Protein AF-A0A376KM46-F1 (afdb_monomer)

Nearest PDB structures (foldseek):
  4gze-assembly1_B  TM=9.460E-01  e=6.917E-04  Lactiplantibacillus plantarum WCFS1

Secondary structure (DSSP, 8-state):
--EEPPPBTTBPPPEESS--TT---GGGTTT-HHHHHHHHHHHHHHTT-S-------HHHH-S--

Sequence (65 aa):
MTFWTGGAHGVPREITKEVLPGKYYPNHEAVDFYGHYKEDIKLFAEMGFKCFRTSIAWTRIFSKR

Organism: Escherichia coli (NCBI:txid562)

Radi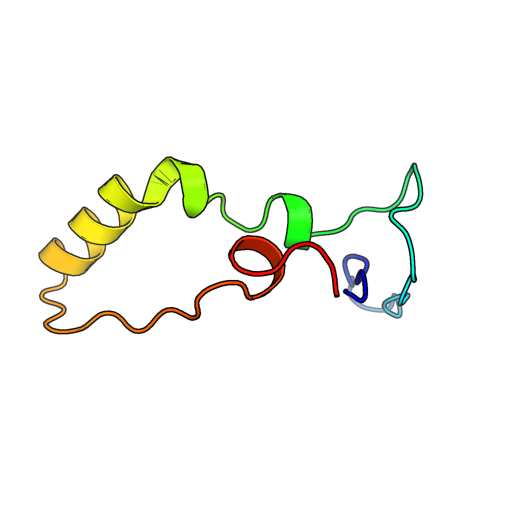us of gyration: 15.8 Å; Cα contacts (8 Å, |Δi|>4): 40; chains: 1; bounding box: 40×24×37 Å

Foldseek 3Di:
DWFWFDDDVPRDIDIDPDDDPPTHGCVVPPPVCVVCVVVVVVVCVVVVDPDDDDDDDVCVVDVDD

Structure (mmCIF, N/CA/C/O backbone):
data_AF-A0A376KM46-F1
#
_entry.id   AF-A0A376KM46-F1
#
loop_
_atom_site.group_PDB
_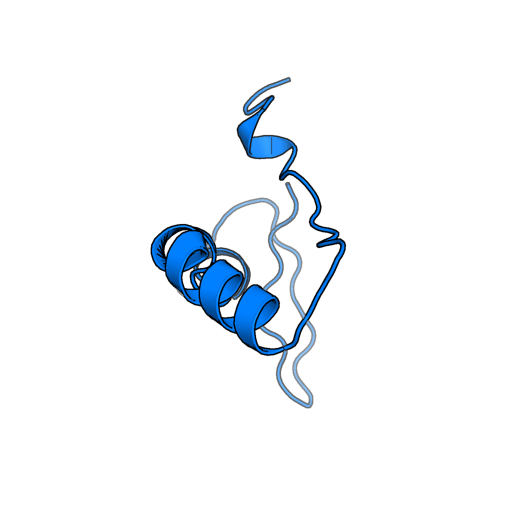atom_site.id
_atom_site.type_symbol
_atom_site.label_atom_id
_atom_site.label_alt_id
_atom_site.label_comp_id
_atom_site.label_asym_id
_atom_site.label_entity_id
_atom_site.label_seq_id
_atom_site.pdbx_PDB_ins_code
_atom_site.Cartn_x
_atom_site.Cartn_y
_atom_site.Cartn_z
_atom_site.occupancy
_atom_site.B_iso_or_equiv
_atom_site.auth_seq_id
_atom_site.auth_comp_id
_atom_site.auth_asym_id
_atom_site.auth_atom_id
_atom_site.pdbx_PDB_model_num
ATOM 1 N N . MET A 1 1 ? 17.161 -2.965 -6.757 1.00 55.66 1 MET A N 1
ATOM 2 C CA . MET A 1 1 ? 15.729 -3.192 -7.045 1.00 55.66 1 MET A CA 1
ATOM 3 C C . MET A 1 1 ? 15.645 -3.756 -8.455 1.00 55.66 1 MET A C 1
ATOM 5 O O . MET A 1 1 ? 16.181 -3.124 -9.350 1.00 55.66 1 MET A O 1
ATOM 9 N N . THR A 1 2 ? 15.108 -4.958 -8.650 1.00 61.41 2 THR A N 1
ATOM 10 C CA . THR A 1 2 ? 14.926 -5.564 -9.983 1.00 61.41 2 THR A CA 1
ATOM 11 C C . THR A 1 2 ? 13.578 -5.133 -10.554 1.00 61.41 2 THR A C 1
ATOM 13 O O . THR A 1 2 ? 12.564 -5.239 -9.864 1.00 61.41 2 THR A O 1
ATOM 16 N N . PHE A 1 3 ? 13.555 -4.639 -11.792 1.00 66.00 3 PHE A N 1
ATOM 17 C CA . PHE A 1 3 ? 12.329 -4.204 -12.456 1.00 66.00 3 PHE A CA 1
ATOM 18 C C . PHE A 1 3 ? 11.768 -5.346 -13.301 1.00 66.00 3 PHE A C 1
ATOM 20 O O . PHE A 1 3 ? 12.475 -5.944 -14.111 1.00 66.00 3 PHE A O 1
ATOM 27 N N . TRP A 1 4 ? 10.490 -5.653 -13.094 1.00 65.62 4 TRP A N 1
ATOM 28 C CA . TRP A 1 4 ? 9.786 -6.724 -13.795 1.00 65.62 4 TRP A CA 1
ATOM 29 C C . TRP A 1 4 ? 8.785 -6.121 -14.764 1.00 65.62 4 TRP A C 1
ATOM 31 O O . TRP A 1 4 ? 7.916 -5.345 -14.359 1.00 65.62 4 TRP A O 1
ATOM 41 N N . THR A 1 5 ? 8.912 -6.487 -16.032 1.00 71.81 5 THR A N 1
ATOM 42 C CA . THR A 1 5 ? 7.940 -6.116 -17.063 1.00 71.81 5 THR A CA 1
ATOM 43 C C . THR A 1 5 ? 6.622 -6.870 -16.877 1.00 71.81 5 THR A C 1
ATOM 45 O O . THR A 1 5 ? 6.582 -7.966 -16.304 1.00 71.81 5 THR A O 1
ATOM 48 N N . GLY A 1 6 ? 5.522 -6.265 -17.333 1.00 66.19 6 GLY A N 1
ATOM 49 C CA . GLY A 1 6 ? 4.209 -6.908 -17.340 1.00 66.19 6 GLY A CA 1
ATOM 50 C C . GLY A 1 6 ? 4.236 -8.196 -18.162 1.00 66.19 6 GLY A C 1
ATOM 51 O O . GLY A 1 6 ? 4.661 -8.190 -19.311 1.00 66.19 6 GLY A O 1
ATOM 52 N N . GLY A 1 7 ? 3.804 -9.308 -17.563 1.00 63.44 7 GLY A N 1
ATOM 53 C CA . GLY A 1 7 ? 3.660 -10.578 -18.279 1.00 63.44 7 GLY A CA 1
ATOM 54 C C . GLY A 1 7 ? 2.261 -10.711 -18.873 1.00 63.44 7 GLY A C 1
ATOM 55 O O . GLY A 1 7 ? 1.288 -10.416 -18.183 1.00 63.44 7 GLY A O 1
ATOM 56 N N . ALA A 1 8 ? 2.171 -11.196 -20.10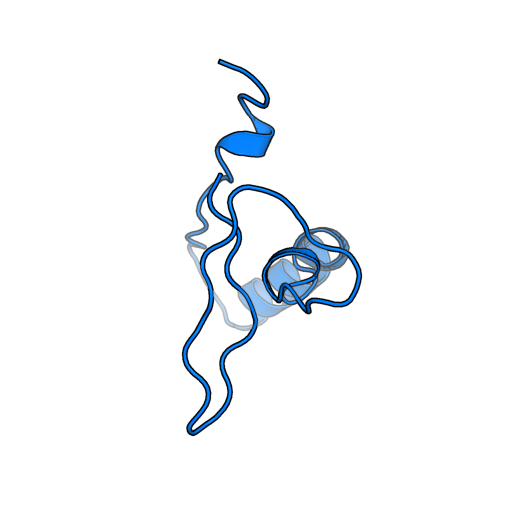9 1.00 68.12 8 ALA A N 1
ATOM 57 C CA . ALA A 1 8 ? 0.927 -11.580 -20.778 1.00 68.12 8 ALA A CA 1
ATOM 58 C C . ALA A 1 8 ? 0.954 -13.084 -21.106 1.00 68.12 8 ALA A C 1
ATOM 60 O O . ALA A 1 8 ? 2.022 -13.699 -21.111 1.00 68.12 8 ALA A O 1
ATOM 61 N N . HIS A 1 9 ? -0.205 -13.696 -21.364 1.00 66.62 9 HIS A N 1
ATOM 62 C CA . HIS A 1 9 ? -0.276 -15.119 -21.711 1.00 66.62 9 HIS A CA 1
ATOM 63 C C . HIS A 1 9 ? 0.560 -15.405 -22.974 1.00 66.62 9 HIS A C 1
ATOM 65 O O . HIS A 1 9 ? 0.239 -14.916 -24.053 1.00 66.62 9 HIS A O 1
ATOM 71 N N . GLY A 1 10 ? 1.644 -16.175 -22.826 1.00 73.94 10 GLY A N 1
ATOM 72 C CA . GLY A 1 10 ? 2.589 -16.491 -23.906 1.00 73.94 10 GLY A CA 1
ATOM 73 C C . GLY A 1 10 ? 3.779 -15.532 -24.057 1.00 73.94 10 GLY A C 1
ATOM 74 O O . GLY A 1 10 ? 4.631 -15.778 -24.905 1.00 73.94 10 GLY A O 1
ATOM 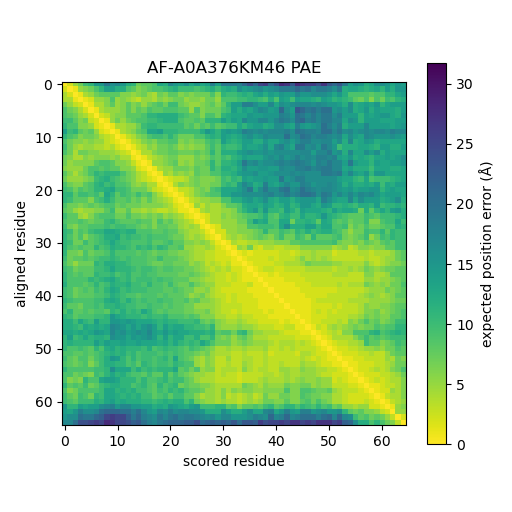75 N N . VAL A 1 11 ? 3.885 -14.479 -23.237 1.00 75.12 11 VAL A N 1
ATOM 76 C CA . VAL A 1 11 ? 5.007 -13.524 -23.274 1.00 75.12 11 VAL A CA 1
ATOM 77 C C . VAL A 1 11 ? 5.869 -13.685 -22.014 1.00 75.12 11 VAL A C 1
ATOM 79 O O . VAL A 1 11 ? 5.371 -13.450 -20.906 1.00 75.12 11 VAL A O 1
ATOM 82 N N . PRO A 1 12 ? 7.150 -14.090 -22.136 1.00 72.81 12 PRO A N 1
ATOM 83 C CA . PRO A 1 12 ? 8.039 -14.207 -20.986 1.00 72.81 12 PRO A CA 1
ATOM 84 C C . PRO A 1 12 ? 8.305 -12.830 -20.365 1.00 72.81 12 PRO A C 1
ATOM 86 O O . PRO A 1 12 ? 8.477 -11.836 -21.066 1.00 72.81 12 PRO A O 1
ATOM 89 N N . ARG A 1 13 ? 8.353 -12.773 -19.030 1.00 73.31 13 ARG A N 1
ATOM 90 C CA . ARG A 1 13 ? 8.701 -11.547 -18.305 1.00 73.31 13 ARG A CA 1
ATOM 91 C C . ARG A 1 13 ? 10.189 -11.276 -18.441 1.00 73.31 13 ARG A C 1
ATOM 93 O O . ARG A 1 13 ? 11.015 -12.126 -18.121 1.00 73.31 13 ARG A O 1
ATOM 100 N N . GLU A 1 14 ? 10.520 -10.058 -18.827 1.00 75.81 14 GLU A N 1
ATOM 101 C CA . GLU A 1 14 ? 11.889 -9.574 -18.822 1.00 75.81 14 GLU A CA 1
ATOM 102 C C . GLU A 1 14 ? 12.224 -8.917 -17.483 1.00 75.81 14 GLU A C 1
ATOM 104 O O . GLU A 1 14 ? 11.447 -8.108 -16.957 1.00 75.81 14 GLU A O 1
ATOM 109 N N . ILE A 1 15 ? 13.403 -9.261 -16.961 1.00 73.81 15 ILE A N 1
ATOM 110 C CA . ILE A 1 15 ? 13.988 -8.678 -15.755 1.00 73.81 15 ILE A CA 1
ATOM 111 C C . ILE A 1 15 ? 14.995 -7.623 -16.203 1.00 73.81 15 ILE A C 1
ATOM 113 O O . ILE A 1 15 ? 16.031 -7.956 -16.778 1.00 73.81 15 ILE A O 1
ATOM 117 N N . THR A 1 16 ? 14.713 -6.351 -15.932 1.00 73.31 16 THR A N 1
ATOM 118 C CA . THR A 1 16 ? 15.628 -5.252 -16.256 1.00 73.31 16 THR A CA 1
ATOM 119 C C . THR A 1 16 ? 16.256 -4.683 -14.983 1.00 73.31 16 THR A C 1
ATOM 121 O O . THR A 1 16 ? 15.642 -4.647 -13.912 1.00 73.31 16 THR A O 1
ATOM 124 N N . LYS A 1 17 ? 17.526 -4.265 -15.079 1.00 72.31 17 LYS A N 1
ATOM 125 C CA . LYS A 1 17 ? 18.238 -3.583 -13.979 1.00 72.31 17 LYS A CA 1
ATOM 126 C 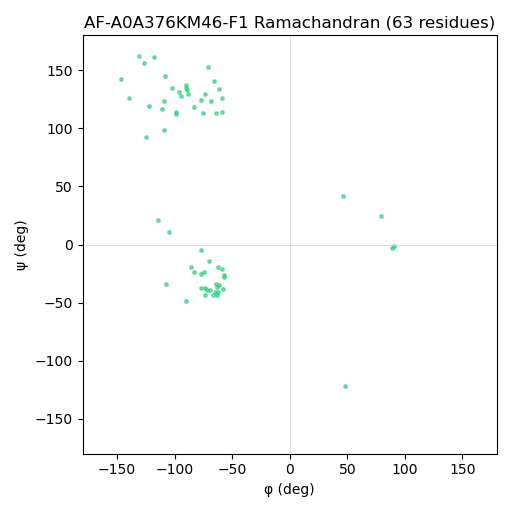C . LYS A 1 17 ? 17.822 -2.118 -13.838 1.00 72.31 17 LYS A C 1
ATOM 128 O O . LYS A 1 17 ? 17.906 -1.572 -12.744 1.00 72.31 17 LYS A O 1
ATOM 133 N N . GLU A 1 18 ? 17.344 -1.522 -14.923 1.00 74.75 18 GLU A N 1
ATOM 134 C CA . GLU A 1 18 ? 16.906 -0.131 -15.008 1.00 74.75 18 GLU A CA 1
ATOM 135 C C . GLU A 1 18 ? 15.525 -0.059 -15.669 1.00 74.75 18 GLU A C 1
ATOM 137 O O . GLU A 1 18 ? 15.076 -1.019 -16.310 1.00 74.75 18 GLU A O 1
ATOM 142 N N . VAL A 1 19 ? 14.841 1.070 -15.489 1.00 74.00 19 VAL A N 1
ATOM 143 C CA . VAL A 1 19 ? 13.561 1.355 -16.143 1.00 74.00 19 VAL A CA 1
ATOM 144 C C . VAL A 1 19 ? 13.847 1.708 -17.597 1.00 74.00 19 VAL A C 1
ATOM 146 O O . VAL A 1 19 ? 14.460 2.737 -17.874 1.00 74.00 19 VAL A O 1
ATOM 149 N N . LEU A 1 20 ? 13.411 0.862 -18.527 1.00 74.94 20 LEU A N 1
ATOM 150 C CA . LEU A 1 20 ? 13.576 1.127 -19.952 1.00 74.94 20 LEU A CA 1
ATOM 151 C C . LEU A 1 20 ? 12.378 1.916 -20.504 1.00 74.94 20 LEU A C 1
ATOM 153 O O . LEU A 1 20 ? 11.231 1.524 -20.260 1.00 74.94 20 LEU A O 1
ATOM 157 N N . PRO A 1 21 ? 12.613 2.994 -21.276 1.00 71.06 21 PRO A N 1
ATOM 158 C CA . PRO A 1 21 ? 11.541 3.719 -21.946 1.00 71.06 21 PRO A CA 1
ATOM 159 C C . PRO A 1 21 ? 10.814 2.794 -22.935 1.00 71.06 21 PRO A C 1
ATOM 161 O O . PRO A 1 21 ? 11.444 2.046 -23.680 1.00 71.06 21 PRO A O 1
ATOM 164 N N . GLY A 1 22 ? 9.478 2.815 -22.914 1.00 72.62 22 GLY A N 1
ATOM 165 C CA . GLY A 1 22 ? 8.627 1.973 -23.767 1.00 72.62 22 GLY A CA 1
ATOM 166 C C . GLY A 1 22 ? 8.264 0.599 -23.191 1.00 72.62 22 GLY A C 1
ATOM 167 O O . GLY A 1 22 ? 7.485 -0.120 -23.811 1.00 72.62 22 GLY A O 1
ATOM 168 N N . LYS A 1 23 ? 8.770 0.229 -22.004 1.00 69.69 23 LYS A N 1
ATOM 169 C CA . LYS A 1 23 ? 8.356 -0.996 -21.303 1.00 69.69 23 LYS A CA 1
ATOM 170 C C . LYS A 1 23 ? 7.383 -0.684 -20.172 1.00 69.69 23 LYS A C 1
ATOM 172 O O . LYS A 1 23 ? 7.597 0.231 -19.380 1.00 69.69 23 LYS A O 1
ATOM 177 N N . TYR A 1 24 ? 6.314 -1.472 -20.091 1.00 71.38 24 TYR A N 1
ATOM 178 C CA . TYR A 1 24 ? 5.331 -1.360 -19.021 1.00 71.38 24 TYR A CA 1
ATOM 179 C C . TYR A 1 24 ? 5.811 -2.125 -17.785 1.00 71.38 24 TYR A C 1
ATOM 181 O O . TYR A 1 24 ? 6.004 -3.345 -17.828 1.00 71.38 24 TYR A O 1
ATOM 189 N N . TYR A 1 25 ? 6.002 -1.395 -16.687 1.00 76.50 25 TYR A N 1
ATOM 190 C CA . TYR A 1 25 ? 6.376 -1.932 -15.382 1.00 76.50 25 TYR A CA 1
ATOM 191 C C . TYR A 1 25 ? 5.180 -1.802 -14.433 1.00 76.50 25 TYR A C 1
ATOM 193 O O . TYR A 1 25 ? 4.992 -0.736 -13.847 1.00 76.50 25 TYR A O 1
ATOM 201 N N . PRO A 1 26 ? 4.386 -2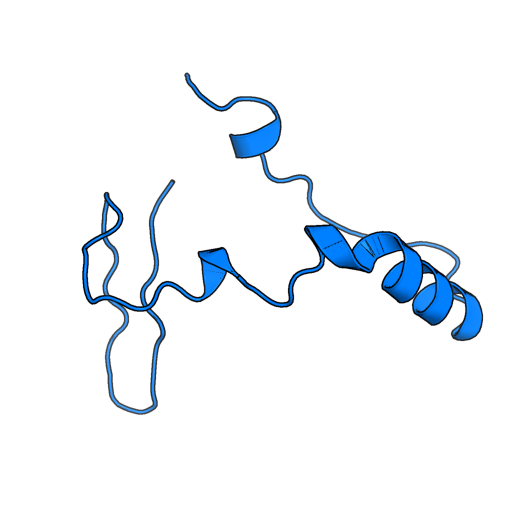.870 -14.228 1.00 73.81 26 PRO A N 1
ATOM 202 C CA . PRO A 1 26 ? 3.164 -2.808 -13.422 1.00 73.81 26 PRO A CA 1
ATOM 203 C C . PRO A 1 26 ? 3.406 -2.327 -11.986 1.00 73.81 26 PRO A C 1
ATOM 205 O O . PRO A 1 26 ? 2.532 -1.741 -11.362 1.00 73.81 26 PRO A O 1
ATOM 208 N N . ASN A 1 27 ? 4.616 -2.543 -11.463 1.00 68.88 27 ASN A N 1
ATOM 209 C CA . ASN A 1 27 ? 5.003 -2.147 -10.109 1.00 68.88 27 ASN A CA 1
ATOM 210 C C . ASN A 1 27 ? 5.132 -0.625 -9.907 1.00 68.88 27 ASN A C 1
ATOM 212 O O . ASN A 1 27 ? 5.251 -0.196 -8.763 1.00 68.88 27 ASN A O 1
ATOM 216 N N . HIS A 1 28 ? 5.174 0.184 -10.974 1.00 70.31 28 HIS A N 1
ATOM 217 C CA . HIS A 1 28 ? 5.265 1.643 -10.840 1.00 70.31 28 HIS A CA 1
ATOM 218 C C . HIS A 1 28 ? 3.955 2.278 -10.379 1.00 70.31 28 HIS A C 1
ATOM 220 O O . HIS A 1 28 ? 3.989 3.215 -9.589 1.00 70.31 28 HIS A O 1
ATOM 226 N N . GLU A 1 29 ? 2.828 1.753 -10.848 1.00 70.44 29 GLU A N 1
ATOM 227 C CA . GLU A 1 29 ? 1.494 2.267 -10.525 1.00 70.44 29 GLU A CA 1
ATOM 228 C C . GLU A 1 29 ? 0.752 1.323 -9.566 1.00 70.44 29 GLU A C 1
ATOM 230 O O . GLU A 1 29 ? 0.067 1.767 -8.647 1.00 70.44 29 GLU A O 1
ATOM 235 N N . ALA A 1 30 ? 0.976 0.010 -9.698 1.00 80.56 30 ALA A N 1
ATOM 236 C CA . ALA A 1 30 ? 0.287 -1.025 -8.936 1.00 80.56 30 ALA A CA 1
ATOM 237 C C . ALA A 1 30 ? -1.237 -0.784 -8.935 1.00 80.56 30 ALA A C 1
ATOM 239 O O . ALA A 1 30 ? -1.844 -0.740 -9.998 1.00 80.56 30 ALA A O 1
ATOM 240 N N . VAL A 1 31 ? -1.845 -0.644 -7.758 1.00 79.06 31 VAL A N 1
ATOM 241 C CA . VAL A 1 31 ? -3.263 -0.276 -7.582 1.00 79.06 31 VAL A CA 1
ATOM 242 C C . VAL A 1 31 ? -3.420 1.090 -6.899 1.00 79.06 31 VAL A C 1
ATOM 244 O O . VAL A 1 31 ? -4.428 1.341 -6.259 1.00 79.06 31 VAL A O 1
ATOM 247 N N . ASP A 1 32 ? -2.381 1.931 -6.952 1.00 83.06 32 ASP A N 1
ATOM 248 C CA . ASP A 1 32 ? -2.288 3.223 -6.254 1.00 83.06 32 ASP A CA 1
ATOM 249 C C . ASP A 1 32 ? -2.710 3.212 -4.767 1.00 83.06 32 ASP A C 1
ATOM 251 O O . ASP A 1 32 ? -3.312 4.141 -4.225 1.00 83.06 32 ASP A O 1
ATOM 255 N N . PHE A 1 33 ? -2.301 2.170 -4.040 1.00 82.69 33 PHE A N 1
ATOM 256 C CA . PHE A 1 33 ? -2.492 2.116 -2.586 1.00 82.69 33 PHE A CA 1
ATOM 257 C C . PHE A 1 33 ? -1.814 3.295 -1.863 1.00 82.69 33 PHE A C 1
ATOM 259 O O . PHE A 1 33 ? -2.157 3.617 -0.734 1.00 82.69 33 PHE A O 1
ATOM 266 N N . TYR A 1 34 ? -0.821 3.950 -2.475 1.00 82.69 34 TYR A N 1
ATOM 267 C CA . TYR A 1 34 ? -0.140 5.076 -1.840 1.00 82.69 34 TYR A CA 1
ATOM 268 C C . TYR A 1 34 ? -1.011 6.336 -1.773 1.00 82.69 34 TYR A C 1
ATOM 270 O O . TYR A 1 34 ? -0.974 7.020 -0.749 1.00 82.69 34 TYR A O 1
ATOM 278 N N . GLY A 1 35 ? -1.789 6.622 -2.820 1.00 87.50 35 GLY A N 1
ATOM 279 C CA . GLY A 1 35 ? -2.763 7.712 -2.830 1.00 87.50 35 GLY A CA 1
ATOM 280 C C . GLY A 1 35 ? -4.042 7.383 -2.057 1.00 87.50 35 GLY A C 1
ATOM 281 O O . GLY A 1 35 ? -4.554 8.244 -1.345 1.00 87.50 35 GLY A O 1
ATOM 282 N N . HIS A 1 36 ? -4.502 6.131 -2.134 1.00 87.94 36 HIS A N 1
ATOM 283 C CA . HIS A 1 36 ? -5.836 5.712 -1.678 1.00 87.94 36 HIS A CA 1
ATOM 284 C C . HIS A 1 36 ? -5.870 4.929 -0.353 1.00 87.94 36 HIS A C 1
ATOM 286 O O . HIS A 1 36 ? -6.907 4.391 0.039 1.00 87.94 36 HIS A O 1
ATOM 292 N N . TYR A 1 37 ? -4.757 4.870 0.393 1.00 86.75 37 TYR A N 1
ATOM 293 C CA . TYR A 1 37 ? -4.684 4.047 1.610 1.00 86.75 37 TYR A CA 1
ATOM 294 C C . TYR A 1 37 ? -5.754 4.387 2.661 1.00 86.75 37 TYR A C 1
ATOM 296 O O . TYR A 1 37 ? -6.118 3.527 3.459 1.00 86.75 37 TYR A O 1
ATOM 304 N N . LYS A 1 38 ? -6.243 5.633 2.717 1.00 87.62 38 LYS A N 1
ATOM 305 C CA . LYS A 1 38 ? -7.249 6.047 3.709 1.00 87.62 38 LYS A CA 1
ATOM 306 C C . LYS A 1 38 ? -8.622 5.477 3.373 1.00 87.62 38 LYS A C 1
ATOM 308 O O . LYS A 1 38 ? -9.321 4.998 4.265 1.00 87.62 38 LYS A O 1
ATOM 313 N N . GLU A 1 39 ? -8.987 5.528 2.100 1.00 89.25 39 GLU A N 1
ATOM 314 C CA . GLU A 1 39 ? -10.221 4.978 1.555 1.00 89.25 39 GLU A CA 1
ATOM 315 C C . GLU A 1 39 ? -10.210 3.450 1.666 1.00 89.25 39 GLU A C 1
ATOM 317 O O . GLU A 1 39 ? -11.173 2.863 2.158 1.00 89.25 39 GLU A O 1
ATOM 322 N N . ASP A 1 40 ? -9.084 2.816 1.342 1.00 86.62 40 ASP A N 1
ATOM 323 C CA . ASP A 1 40 ? -8.925 1.364 1.452 1.00 86.62 40 ASP A CA 1
ATOM 324 C C . ASP A 1 40 ? -8.998 0.884 2.909 1.00 86.62 40 ASP A C 1
ATOM 326 O O . ASP A 1 40 ? -9.665 -0.105 3.213 1.00 86.62 40 ASP A O 1
ATOM 330 N N . ILE A 1 41 ? -8.391 1.614 3.855 1.00 88.62 41 ILE A N 1
ATOM 331 C CA . ILE A 1 41 ? -8.509 1.305 5.290 1.00 88.62 41 ILE A CA 1
ATOM 332 C C . ILE A 1 41 ? -9.954 1.443 5.774 1.00 88.62 41 ILE A C 1
ATOM 334 O O . ILE A 1 41 ? -10.392 0.647 6.607 1.00 88.62 41 ILE A O 1
ATOM 338 N N . LYS A 1 42 ? -10.710 2.417 5.255 1.00 89.75 42 LYS A N 1
ATOM 339 C CA . LYS A 1 42 ? -12.132 2.558 5.579 1.00 89.75 42 LYS A CA 1
ATOM 340 C C . LYS A 1 42 ? -12.924 1.337 5.106 1.00 89.75 42 LYS A C 1
ATOM 342 O O . LYS A 1 42 ? -13.711 0.806 5.884 1.00 89.75 42 LYS A O 1
ATOM 347 N N . LEU A 1 43 ? -12.659 0.843 3.897 1.00 89.31 43 LEU A N 1
ATOM 348 C CA . LEU A 1 43 ? -13.268 -0.391 3.392 1.00 89.31 43 LEU A CA 1
ATOM 349 C C . LEU A 1 43 ? -12.888 -1.608 4.253 1.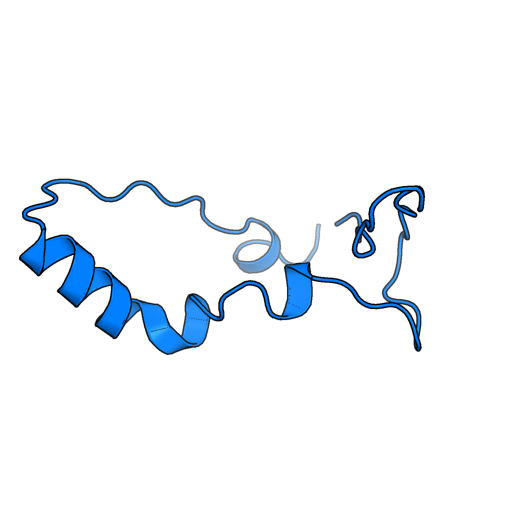00 89.31 43 LEU A C 1
ATOM 351 O O . LEU A 1 43 ? -13.748 -2.418 4.598 1.00 89.31 43 LEU A O 1
ATOM 355 N N . PHE A 1 44 ? -11.629 -1.716 4.691 1.00 88.19 44 PHE A N 1
ATOM 356 C CA . PHE A 1 44 ? -11.211 -2.791 5.602 1.00 88.19 44 PHE A 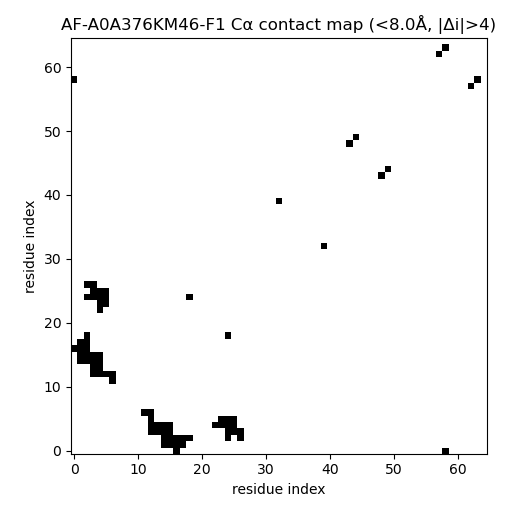CA 1
ATOM 357 C C . PHE A 1 44 ? -11.901 -2.708 6.972 1.00 88.19 44 PHE A C 1
ATOM 359 O O . PHE A 1 44 ? -12.221 -3.740 7.569 1.00 88.19 44 PHE A O 1
ATOM 366 N N . ALA A 1 45 ? -12.169 -1.497 7.463 1.00 88.50 45 ALA A N 1
ATOM 367 C CA . ALA A 1 45 ? -12.918 -1.283 8.696 1.00 88.50 45 ALA A CA 1
ATOM 368 C C . ALA A 1 45 ? -14.403 -1.659 8.545 1.00 88.50 45 ALA A C 1
ATOM 370 O O . ALA A 1 45 ? -14.956 -2.285 9.448 1.00 88.50 45 ALA A O 1
ATOM 371 N N . GLU A 1 46 ? -15.028 -1.353 7.402 1.00 89.50 46 GLU A N 1
ATOM 372 C CA . GLU A 1 46 ? -16.405 -1.767 7.083 1.00 89.50 46 GLU A CA 1
ATOM 373 C C . GLU A 1 46 ? -16.549 -3.298 7.031 1.00 89.50 46 GLU A C 1
ATOM 375 O O . GLU A 1 46 ? -17.547 -3.845 7.494 1.00 89.50 46 GLU A O 1
ATOM 380 N N . MET A 1 47 ? -15.517 -4.006 6.564 1.00 86.12 47 MET A N 1
ATOM 381 C CA . MET A 1 47 ? -15.461 -5.474 6.575 1.00 86.12 47 MET A CA 1
ATOM 382 C C . MET A 1 47 ? -15.144 -6.078 7.959 1.00 86.12 47 MET A C 1
ATOM 384 O O . MET A 1 47 ? -15.157 -7.300 8.113 1.00 86.12 47 MET A O 1
ATOM 388 N N . GLY A 1 48 ? -14.851 -5.255 8.973 1.00 91.25 48 GLY A N 1
ATOM 389 C CA . GLY A 1 48 ? -14.588 -5.701 10.344 1.00 91.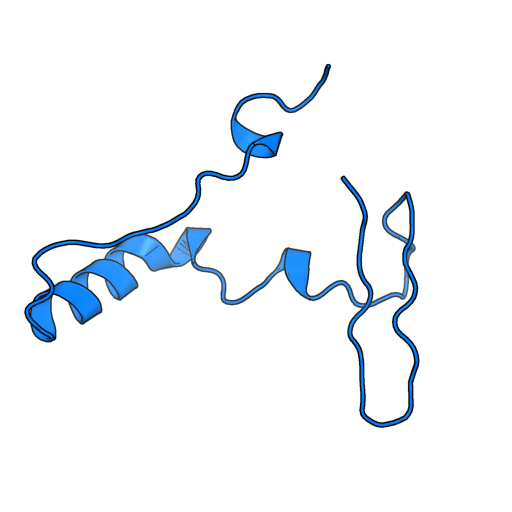25 48 GLY A CA 1
ATOM 390 C C . GLY A 1 48 ? -13.180 -6.256 10.585 1.00 91.25 48 GLY A C 1
ATOM 391 O O . GLY A 1 48 ? -12.979 -7.058 11.502 1.00 91.25 48 GLY A O 1
ATOM 392 N N . PHE A 1 49 ? -12.188 -5.859 9.783 1.00 86.81 49 PHE A N 1
ATOM 393 C CA . PHE A 1 49 ? -10.815 -6.335 9.957 1.00 86.81 49 PHE A CA 1
ATOM 394 C C . PHE A 1 49 ? -10.214 -5.782 11.255 1.00 86.81 49 PHE A C 1
ATOM 396 O O . PHE A 1 49 ? -10.130 -4.574 11.459 1.00 86.81 49 PHE A O 1
ATOM 403 N N . LYS A 1 50 ? -9.747 -6.675 12.138 1.00 86.00 50 LYS A N 1
ATOM 404 C CA . LYS A 1 50 ? -9.058 -6.288 13.386 1.00 86.00 50 LYS A CA 1
ATOM 405 C C . LYS A 1 50 ? -7.560 -6.056 13.211 1.00 86.00 50 LYS A C 1
ATOM 407 O O . LYS A 1 50 ? -6.932 -5.428 14.058 1.00 86.00 50 LYS A O 1
ATOM 412 N N . CYS A 1 51 ? -6.979 -6.577 12.137 1.00 84.56 51 CYS A N 1
ATOM 413 C CA . CYS A 1 51 ? -5.578 -6.390 11.801 1.00 84.56 51 CYS A CA 1
ATOM 414 C C . CYS A 1 51 ? -5.404 -6.338 10.281 1.00 84.56 51 CYS A C 1
ATOM 416 O O . CYS A 1 51 ? -6.060 -7.065 9.538 1.00 84.56 51 CYS A O 1
ATOM 418 N N . PHE A 1 52 ? -4.499 -5.474 9.828 1.00 88.12 52 PHE A N 1
ATOM 419 C CA . PHE A 1 52 ? -4.124 -5.346 8.426 1.00 88.12 52 PHE A CA 1
ATOM 420 C C . PHE A 1 52 ? -2.622 -5.579 8.301 1.00 88.12 52 PHE A C 1
ATOM 422 O O . PHE A 1 52 ? -1.816 -4.871 8.907 1.00 88.12 52 PHE A O 1
ATOM 429 N N . ARG A 1 53 ? -2.238 -6.604 7.538 1.00 90.00 53 ARG A N 1
ATOM 430 C CA . ARG A 1 53 ? -0.835 -6.935 7.292 1.00 90.00 53 ARG A CA 1
ATOM 431 C C . ARG A 1 53 ? -0.418 -6.362 5.942 1.00 90.00 53 ARG A C 1
ATOM 433 O O . ARG A 1 53 ? -0.842 -6.865 4.908 1.00 90.00 53 ARG A O 1
ATOM 440 N N . THR A 1 54 ? 0.491 -5.394 5.963 1.00 87.88 54 THR A N 1
ATOM 441 C CA . THR A 1 54 ? 1.187 -4.898 4.769 1.00 87.88 54 THR A CA 1
ATOM 442 C C . THR A 1 54 ? 2.702 -4.940 4.970 1.00 87.88 54 THR A C 1
ATOM 444 O O . THR A 1 54 ? 3.190 -4.969 6.101 1.00 87.88 54 THR A O 1
ATOM 447 N N . SER A 1 55 ? 3.460 -4.991 3.878 1.00 87.50 55 SER A N 1
ATOM 448 C CA . SER A 1 55 ? 4.922 -4.930 3.898 1.00 87.50 55 SER A CA 1
ATOM 449 C C . SER A 1 55 ? 5.394 -3.504 3.635 1.00 87.50 55 SER A C 1
ATOM 451 O O . SER A 1 55 ? 4.988 -2.896 2.644 1.00 87.50 55 SER A O 1
ATOM 453 N N . ILE A 1 56 ? 6.304 -2.985 4.461 1.00 85.88 56 ILE A N 1
ATOM 454 C CA . ILE A 1 56 ? 6.917 -1.680 4.201 1.00 85.88 56 ILE A CA 1
ATOM 455 C C . ILE A 1 56 ? 7.977 -1.835 3.107 1.00 85.88 56 ILE A C 1
ATOM 457 O O . ILE A 1 56 ? 8.901 -2.640 3.229 1.00 85.88 56 ILE A O 1
ATOM 461 N N . ALA A 1 57 ? 7.848 -1.057 2.031 1.00 85.62 57 ALA A N 1
ATOM 462 C CA . ALA A 1 57 ? 8.812 -1.060 0.939 1.00 85.62 57 ALA A CA 1
ATOM 463 C C . ALA A 1 57 ? 10.184 -0.566 1.429 1.00 85.62 57 ALA A C 1
ATOM 465 O O . ALA A 1 57 ? 10.353 0.606 1.764 1.00 85.62 57 ALA A O 1
ATOM 466 N N . TRP A 1 58 ? 11.178 -1.456 1.433 1.00 82.62 58 TRP A N 1
ATOM 467 C CA . TRP A 1 58 ? 12.522 -1.171 1.948 1.00 82.62 58 TRP A CA 1
ATOM 468 C C . TRP A 1 58 ? 13.194 0.018 1.252 1.00 82.62 58 TRP A C 1
ATOM 470 O O . TRP A 1 58 ? 13.830 0.838 1.908 1.00 82.62 58 TRP A O 1
ATOM 480 N N . THR A 1 59 ? 13.000 0.161 -0.062 1.00 80.81 59 THR A N 1
ATOM 481 C CA . THR A 1 59 ? 13.530 1.278 -0.867 1.00 80.81 59 THR A CA 1
ATOM 482 C C . THR A 1 59 ? 12.996 2.645 -0.439 1.00 80.81 59 THR A C 1
ATOM 484 O O . THR A 1 59 ? 13.619 3.657 -0.746 1.00 80.81 59 THR A O 1
ATOM 487 N N . ARG A 1 60 ? 11.870 2.695 0.287 1.00 81.62 60 ARG A N 1
ATOM 488 C CA . ARG A 1 60 ? 11.331 3.931 0.871 1.00 81.62 60 ARG A CA 1
ATOM 489 C C . ARG A 1 60 ? 11.980 4.296 2.205 1.00 81.62 60 ARG A C 1
ATOM 491 O O . ARG A 1 60 ? 11.964 5.463 2.568 1.00 81.62 60 ARG A O 1
ATOM 498 N N . ILE A 1 61 ? 12.544 3.323 2.921 1.00 82.44 61 ILE A N 1
ATOM 499 C CA . ILE A 1 61 ? 13.274 3.554 4.177 1.00 82.44 61 ILE A CA 1
ATOM 500 C C . ILE A 1 61 ? 14.758 3.805 3.876 1.00 82.44 61 ILE A C 1
ATOM 502 O O . ILE A 1 61 ? 15.333 4.785 4.336 1.00 82.44 61 ILE A O 1
ATOM 506 N N . PHE A 1 62 ? 15.374 2.946 3.062 1.00 78.56 62 PHE A N 1
ATOM 507 C CA . PHE A 1 62 ? 16.770 3.051 2.648 1.00 78.56 62 PHE A CA 1
ATOM 508 C C . PHE A 1 62 ? 16.850 3.055 1.122 1.00 78.56 62 PHE A C 1
ATOM 510 O O . PHE A 1 62 ? 16.897 2.008 0.477 1.00 78.56 62 PHE A O 1
ATOM 517 N N . SER A 1 63 ? 16.850 4.261 0.552 1.00 65.25 63 SER A N 1
ATOM 518 C CA . SER A 1 63 ? 16.900 4.488 -0.901 1.00 65.25 63 SER A CA 1
ATOM 519 C C . SER A 1 63 ? 18.290 4.228 -1.500 1.00 65.25 63 SER A C 1
ATOM 521 O O . SER A 1 63 ? 18.411 3.879 -2.674 1.00 65.25 63 SER A O 1
ATOM 523 N N . LYS A 1 64 ? 19.351 4.316 -0.688 1.00 69.06 64 LYS A N 1
ATOM 524 C CA . LYS A 1 64 ? 20.719 3.968 -1.084 1.00 69.06 64 LYS A CA 1
ATOM 525 C C . LYS A 1 64 ? 21.433 3.234 0.044 1.00 69.06 64 LYS A C 1
ATOM 527 O O . LYS A 1 64 ? 21.508 3.735 1.165 1.00 69.06 64 LYS A O 1
ATOM 532 N N . ARG A 1 65 ? 21.970 2.067 -0.287 1.00 50.12 65 ARG A N 1
ATOM 533 C CA . ARG A 1 65 ? 23.165 1.501 0.323 1.00 50.12 65 ARG A CA 1
ATOM 534 C C . ARG A 1 65 ? 24.031 0.975 -0.811 1.00 50.12 65 ARG A C 1
ATOM 536 O O . ARG A 1 65 ? 23.430 0.463 -1.783 1.00 50.12 65 ARG A O 1
#

InterPro domains:
  IPR001360 Glycoside hydrolase family 1 [PF00232] (28-63)
  IPR017853 Glycoside hydrolase superfamily [SSF51445] (5-63)

Solvent-accessible surface area (backbone atoms only — not comparable to full-atom values): 4446 Å² total; per-residue (Å²): 123,81,41,53,39,64,64,52,97,94,46,84,63,52,80,34,82,61,92,56,90,94,63,60,46,54,80,80,59,68,85,45,57,84,83,41,46,69,63,52,50,49,52,42,51,74,74,63,56,92,74,83,90,80,83,82,63,59,61,78,78,52,76,76,132

Mean predicted aligned error: 8.82 Å

pLDDT: mean 77.87, std 9.37, range [50.12, 91.25]